Protein AF-A0A954R2Y6-F1 (afdb_monomer_lite)

Foldseek 3Di:
DDPDPPDPPPDPPPDDPPDPPPPPPPPDDPPDPVLVVLQVLLVVLQCLLVVLLVVCVPPVVVSVVSLVVSLVSLVVSLVVLVVQLVCVVVVNDDCVSNVSSVNSNVSSVVSNVSSVVSVVVSVVVVVVVCVVVVVVVPD

pLDDT: mean 75.48, std 13.85, range [44.62, 94.0]

Secondary structure (DSSP, 8-state):
-------TT----------S----S--SS----HHHHHHHHHHHHHHHHHHHHHHHHHHTTTHHHHHHHHHHHHHHHHHHHHHHHHHHHTTSS-GGGHHHHHHHHHHHHHHHHHHHHHHHHHHHHHHHHHHHHHHHTT-

Sequence (139 aa):
MSDYPENPYSTPASFGDDDGKYSPQFAGGPQHDRSSSVLVMGLISMILGILGAPFVLCCGCIGIPVHLIAAGLGIAAVVMARSDLHGIAIGIRDPRGESNTRLGFWFAVTGLVFAVLELLASVGFVAFGIAANGFEGEF

Structure (mmCIF, N/CA/C/O backbone):
data_AF-A0A954R2Y6-F1
#
_entry.id   AF-A0A954R2Y6-F1
#
loop_
_atom_site.group_PDB
_atom_site.id
_atom_site.type_symbol
_atom_site.label_atom_id
_atom_site.label_alt_id
_atom_site.label_comp_id
_atom_site.label_asym_id
_atom_site.label_entity_id
_atom_site.label_seq_id
_atom_site.pdbx_PDB_ins_code
_atom_site.Cartn_x
_atom_site.Cartn_y
_atom_site.Cartn_z
_atom_site.occupancy
_atom_site.B_iso_or_equiv
_atom_site.auth_seq_id
_atom_site.auth_comp_id
_atom_site.auth_asym_id
_atom_site.auth_atom_id
_atom_site.pdbx_PDB_model_num
ATOM 1 N N . MET A 1 1 ? -38.924 26.574 18.866 1.00 51.28 1 MET A N 1
ATOM 2 C CA . MET A 1 1 ? -39.203 25.269 18.237 1.00 51.28 1 MET A CA 1
ATOM 3 C C . MET A 1 1 ? -38.158 25.087 17.160 1.00 51.28 1 MET A C 1
ATOM 5 O O . MET A 1 1 ? -38.092 25.922 16.272 1.00 51.28 1 MET A O 1
ATOM 9 N N . SER A 1 2 ? -37.246 24.142 17.356 1.00 57.25 2 SER A N 1
ATOM 10 C CA . SER A 1 2 ? -36.036 23.986 16.551 1.00 57.25 2 SER A CA 1
ATOM 11 C C . SER A 1 2 ? -36.009 22.557 16.027 1.00 57.25 2 SER A C 1
ATOM 13 O O . SER A 1 2 ? -35.470 21.679 16.695 1.00 57.25 2 SER A O 1
ATOM 15 N N . ASP A 1 3 ? -36.628 22.340 14.869 1.00 62.53 3 ASP A N 1
ATOM 16 C CA . ASP A 1 3 ? -36.538 21.094 14.107 1.00 62.53 3 ASP A CA 1
ATOM 17 C C . ASP A 1 3 ? -35.159 21.027 13.450 1.00 62.53 3 ASP A C 1
ATOM 19 O O . ASP A 1 3 ? -34.960 21.468 12.317 1.00 62.53 3 ASP A O 1
ATOM 23 N N . TYR A 1 4 ? -34.173 20.527 14.192 1.00 67.12 4 TYR A N 1
ATOM 24 C CA . TYR A 1 4 ? -32.957 20.044 13.553 1.00 67.12 4 TYR A CA 1
ATOM 25 C C . TYR A 1 4 ? -33.225 18.629 13.031 1.00 67.12 4 TYR A C 1
ATOM 27 O O . TYR A 1 4 ? -33.752 17.810 13.785 1.00 67.12 4 TYR A O 1
ATOM 35 N N . PRO A 1 5 ? -32.875 18.328 11.767 1.00 60.97 5 PRO A N 1
ATOM 36 C CA . PRO A 1 5 ? -32.989 16.980 11.233 1.00 60.97 5 PRO A CA 1
ATOM 37 C C . PRO A 1 5 ? -32.172 16.024 12.105 1.00 60.97 5 PRO A C 1
ATOM 39 O O . PRO A 1 5 ? -31.012 16.307 12.418 1.00 60.97 5 PRO A O 1
ATOM 42 N N . GLU A 1 6 ? -32.798 14.921 12.521 1.00 60.47 6 GLU A N 1
ATOM 43 C CA . GLU A 1 6 ? -32.154 13.854 13.282 1.00 60.47 6 GLU A CA 1
ATOM 44 C C . GLU A 1 6 ? -30.857 13.452 12.582 1.00 60.47 6 GLU A C 1
ATOM 46 O O . GLU A 1 6 ? -30.848 12.985 11.443 1.00 60.47 6 GLU A O 1
ATOM 51 N N . ASN A 1 7 ? -29.737 13.688 13.261 1.00 61.88 7 ASN A N 1
ATOM 52 C CA . ASN A 1 7 ? -28.444 13.223 12.805 1.00 61.88 7 ASN A CA 1
ATOM 53 C C . ASN A 1 7 ? -28.480 11.683 12.789 1.00 61.88 7 ASN A C 1
ATOM 55 O O . ASN A 1 7 ? -28.603 11.104 13.864 1.00 61.88 7 ASN A O 1
ATOM 59 N N . PRO A 1 8 ? -28.314 11.001 11.641 1.00 59.22 8 PRO A N 1
ATOM 60 C CA . PRO A 1 8 ? -28.281 9.535 11.589 1.00 59.22 8 PRO A CA 1
ATOM 61 C C . PRO A 1 8 ? -27.054 8.930 12.298 1.00 59.22 8 PRO A C 1
ATOM 63 O O . PRO A 1 8 ? -26.941 7.712 12.406 1.00 59.22 8 PRO A O 1
ATOM 66 N N . TYR A 1 9 ? -26.137 9.773 12.784 1.00 55.41 9 TYR A N 1
ATOM 67 C CA . TYR A 1 9 ? -25.001 9.416 13.631 1.00 55.41 9 TYR A CA 1
ATOM 68 C C . TYR A 1 9 ? -25.186 9.817 15.098 1.00 55.41 9 TYR A C 1
ATOM 70 O O . TYR A 1 9 ? -24.205 9.830 15.847 1.00 55.41 9 TYR A O 1
ATOM 78 N N . SER A 1 10 ? -26.400 10.155 15.546 1.00 53.84 10 SER A N 1
ATOM 79 C CA . SER A 1 10 ? -26.677 10.134 16.978 1.00 53.84 10 SER A CA 1
ATOM 80 C C . SER A 1 10 ? -26.517 8.686 17.442 1.00 53.84 10 SER A C 1
ATOM 82 O O . SER A 1 10 ? -27.355 7.821 17.203 1.00 53.84 10 SER A O 1
ATOM 84 N N . THR A 1 11 ? -25.370 8.401 18.064 1.00 59.16 11 THR A N 1
ATOM 85 C CA . THR A 1 11 ? -25.169 7.193 18.866 1.00 59.16 11 THR A CA 1
ATOM 86 C C . THR A 1 11 ? -26.434 6.969 19.681 1.00 59.16 11 THR A C 1
ATOM 88 O O . THR A 1 11 ? -26.874 7.940 20.311 1.00 59.16 11 THR A O 1
ATOM 91 N N . PRO A 1 12 ? -27.026 5.758 19.658 1.00 50.19 12 PRO A N 1
ATOM 92 C CA . PRO A 1 12 ? -28.237 5.496 20.411 1.00 50.19 12 PRO A CA 1
ATOM 93 C C . PRO A 1 12 ? -27.986 5.980 21.828 1.00 50.19 12 PRO A C 1
ATOM 95 O O . PRO A 1 12 ? -26.978 5.625 22.449 1.00 50.19 12 PRO A O 1
ATOM 98 N N . ALA A 1 13 ? -28.850 6.892 22.275 1.00 51.28 13 ALA A N 1
ATOM 99 C CA . ALA A 1 13 ? -28.857 7.325 23.650 1.00 51.28 13 ALA A CA 1
ATOM 100 C C . ALA A 1 13 ? -28.819 6.050 24.489 1.00 51.28 13 ALA A C 1
ATOM 102 O O . ALA A 1 13 ? -29.671 5.180 24.334 1.00 51.28 13 ALA A O 1
ATOM 103 N N . SER A 1 14 ? -27.757 5.930 25.281 1.00 53.84 14 SER A N 1
ATOM 104 C CA . SER A 1 14 ? -27.567 4.914 26.302 1.00 53.84 14 SER A CA 1
ATOM 105 C C . SER A 1 14 ? -28.811 4.897 27.184 1.00 53.84 14 SER A C 1
ATOM 107 O O . SER A 1 14 ? -28.912 5.670 28.134 1.00 53.84 14 SER A O 1
ATOM 109 N N . PHE A 1 15 ? -29.778 4.065 26.822 1.00 53.19 15 PHE A N 1
ATOM 110 C CA . PHE A 1 15 ? -31.034 3.897 27.524 1.00 53.19 15 PHE A CA 1
ATOM 111 C C . PHE A 1 15 ? -31.359 2.414 27.513 1.00 53.19 15 PHE A C 1
ATOM 113 O O . PHE A 1 15 ? -31.728 1.848 26.487 1.00 53.19 15 PHE A O 1
ATOM 120 N N . GLY A 1 16 ? -31.181 1.800 28.672 1.00 44.62 16 GLY A N 1
ATOM 121 C CA . GLY A 1 16 ? -31.541 0.416 28.898 1.00 44.62 16 GLY A CA 1
ATOM 122 C C . GLY A 1 16 ? -30.739 -0.159 30.043 1.00 44.62 16 GLY A C 1
ATOM 123 O O . GLY A 1 16 ? -29.615 -0.601 29.839 1.00 44.62 16 GLY A O 1
ATOM 124 N N . ASP A 1 17 ? -31.329 -0.121 31.235 1.00 52.81 17 ASP A N 1
ATOM 125 C CA . ASP A 1 17 ? -31.006 -0.975 32.376 1.00 52.81 17 ASP A CA 1
ATOM 126 C C . ASP A 1 17 ? -31.092 -2.465 31.974 1.00 52.81 17 ASP A C 1
ATOM 128 O O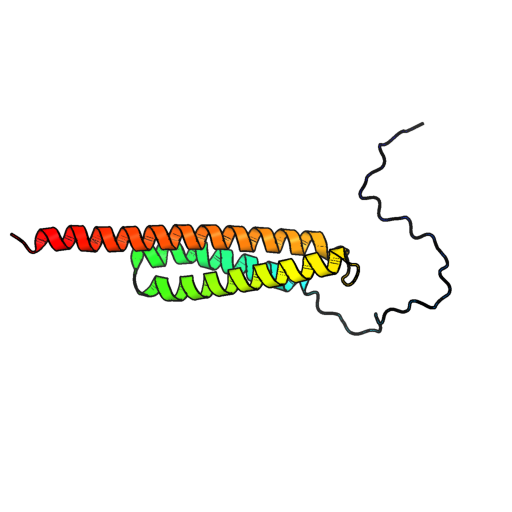 . ASP A 1 17 ? -32.042 -3.163 32.326 1.00 52.81 17 ASP A O 1
ATOM 132 N N . ASP A 1 18 ? -30.119 -2.967 31.218 1.00 50.66 18 ASP A N 1
ATOM 133 C CA . ASP A 1 18 ? -29.951 -4.400 30.961 1.00 50.66 18 ASP A CA 1
ATOM 134 C C . ASP A 1 18 ? -29.158 -5.003 32.128 1.00 50.66 18 ASP A C 1
ATOM 136 O O . ASP A 1 18 ? -27.927 -4.953 32.174 1.00 50.66 18 ASP A O 1
ATOM 140 N N . ASP A 1 19 ? -29.907 -5.417 33.158 1.00 54.69 19 ASP A N 1
ATOM 141 C CA . ASP A 1 19 ? -29.854 -6.701 33.891 1.00 54.69 19 ASP A CA 1
ATOM 142 C C . ASP A 1 19 ? -28.511 -7.430 34.172 1.00 54.69 19 ASP A C 1
ATOM 144 O O . ASP A 1 19 ? -28.501 -8.581 34.623 1.00 54.69 19 ASP A O 1
ATOM 148 N N . GLY A 1 20 ? -27.362 -6.770 34.037 1.00 51.34 20 GLY A N 1
ATOM 149 C CA . GLY A 1 20 ? -26.066 -7.219 34.550 1.00 51.34 20 GLY A CA 1
ATOM 150 C C . GLY A 1 20 ? -25.540 -8.532 33.960 1.00 51.34 20 GLY A C 1
ATOM 151 O O . GLY A 1 20 ? -24.607 -9.108 34.524 1.00 51.34 20 GLY A O 1
ATOM 152 N N . LYS A 1 21 ? -26.104 -9.025 32.847 1.00 51.56 21 LYS A N 1
ATOM 153 C CA . LYS A 1 21 ? -25.751 -10.337 32.263 1.00 51.56 21 LYS A CA 1
ATOM 154 C C . LYS A 1 21 ? -25.094 -10.302 30.888 1.00 51.56 21 LYS A C 1
ATOM 156 O O . LYS A 1 21 ? -24.755 -11.358 30.360 1.00 51.56 21 LYS A O 1
ATOM 161 N N . TYR A 1 22 ? -24.767 -9.120 30.383 1.00 49.75 22 TYR A N 1
ATOM 162 C CA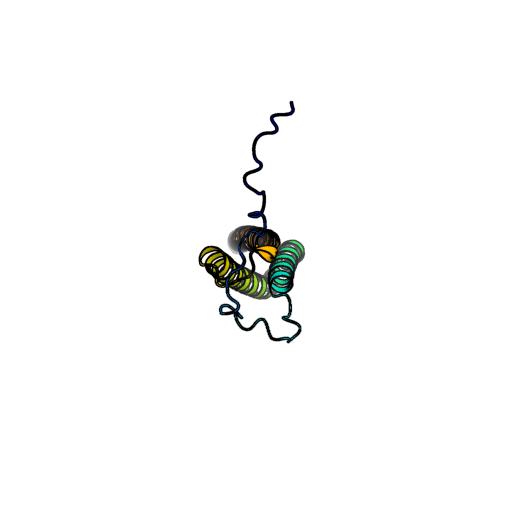 . TYR A 1 22 ? -23.717 -8.956 29.384 1.00 49.75 22 TYR A CA 1
ATOM 163 C C . TYR A 1 22 ? -22.561 -8.184 30.010 1.00 49.75 22 TYR A C 1
ATOM 165 O O . TYR A 1 22 ? -22.414 -6.980 29.845 1.00 49.75 22 TYR A O 1
ATOM 173 N N . SER A 1 23 ? -21.694 -8.901 30.721 1.00 49.62 23 SER A N 1
ATOM 174 C CA . SER A 1 23 ? -20.293 -8.496 30.849 1.00 49.62 23 SER A CA 1
ATOM 175 C C . SER A 1 23 ? -19.509 -9.224 29.752 1.00 49.62 23 SER A C 1
ATOM 177 O O . SER A 1 23 ? -18.932 -10.283 30.016 1.00 49.62 23 SER A O 1
ATOM 179 N N . PRO A 1 24 ? -19.490 -8.732 28.493 1.00 51.88 24 PRO A N 1
ATOM 180 C CA . PRO A 1 24 ? -18.631 -9.310 27.478 1.00 51.88 24 PRO A CA 1
ATOM 181 C C . PRO A 1 24 ? -17.208 -8.905 27.823 1.00 51.88 24 PRO A C 1
ATOM 183 O O . PRO A 1 24 ? -16.767 -7.876 27.354 1.00 51.88 24 PRO A O 1
ATOM 186 N N . GLN A 1 25 ? -16.532 -9.645 28.703 1.00 51.47 25 GLN A N 1
ATOM 187 C CA . GLN A 1 25 ? -15.072 -9.827 28.741 1.00 51.47 25 GLN A CA 1
ATOM 188 C C . GLN A 1 25 ? -14.178 -8.607 28.391 1.00 51.47 25 GLN A C 1
ATOM 190 O O . GLN A 1 25 ? -13.037 -8.776 27.978 1.00 51.47 25 GLN A O 1
ATOM 195 N N . PHE A 1 26 ? -14.614 -7.377 28.674 1.00 52.47 26 PHE A N 1
ATOM 196 C CA . PHE A 1 26 ? -13.808 -6.157 28.732 1.00 52.47 26 PHE A CA 1
ATOM 197 C C . PHE A 1 26 ? -13.094 -6.087 30.089 1.00 52.47 26 PHE A C 1
ATOM 199 O O . PHE A 1 26 ? -12.833 -5.022 30.642 1.00 52.47 26 PHE A O 1
ATOM 206 N N . ALA A 1 27 ? -12.775 -7.253 30.653 1.00 48.03 27 ALA A N 1
ATOM 207 C CA . ALA A 1 27 ? -11.971 -7.396 31.847 1.00 48.03 27 ALA A CA 1
ATOM 208 C C . ALA A 1 27 ? -10.491 -7.205 31.476 1.00 48.03 27 ALA A C 1
ATOM 210 O O . ALA A 1 27 ? -9.709 -8.147 31.407 1.00 48.03 27 ALA A O 1
ATOM 211 N N . GLY A 1 28 ? -10.131 -5.945 31.227 1.00 45.88 28 GLY A N 1
ATOM 212 C CA . GLY A 1 28 ? -9.042 -5.327 31.981 1.00 45.88 28 GLY A CA 1
ATOM 213 C C . GLY A 1 28 ? -7.604 -5.657 31.588 1.00 45.88 28 GLY A C 1
ATOM 214 O O . GLY A 1 28 ? -6.738 -5.639 32.455 1.00 45.88 28 GLY A O 1
ATOM 215 N N . GLY A 1 29 ? -7.315 -5.903 30.314 1.00 52.16 29 GLY A N 1
ATOM 216 C CA . GLY A 1 29 ? -5.978 -5.626 29.778 1.00 52.16 29 GLY A CA 1
ATOM 217 C C . GLY A 1 29 ? -6.016 -4.322 28.976 1.00 52.16 29 GLY A C 1
ATOM 218 O O . GLY A 1 29 ? -7.048 -4.070 28.353 1.00 52.16 29 GLY A O 1
ATOM 219 N N . PRO A 1 30 ? -4.952 -3.496 28.937 1.00 51.50 30 PRO A N 1
ATOM 220 C CA . PRO A 1 30 ? -4.828 -2.453 27.922 1.00 51.50 30 PRO A CA 1
ATOM 221 C C . PRO A 1 30 ? -4.904 -3.122 26.544 1.00 51.50 30 PRO A C 1
ATOM 223 O O . PRO A 1 30 ? -3.926 -3.686 26.052 1.00 51.50 30 PRO A O 1
ATOM 226 N N . GLN A 1 31 ? -6.101 -3.149 25.954 1.00 56.28 31 GLN A N 1
ATOM 227 C CA . GLN A 1 31 ? -6.310 -3.657 24.610 1.00 56.28 31 GLN A CA 1
ATOM 228 C C . GLN A 1 31 ? -5.568 -2.705 23.683 1.00 56.28 31 GLN A C 1
ATOM 230 O O . GLN A 1 31 ? -5.929 -1.546 23.530 1.00 56.28 31 GLN A O 1
ATOM 235 N N . HIS A 1 32 ? -4.456 -3.190 23.144 1.00 56.22 32 HIS A N 1
ATOM 236 C CA . HIS A 1 32 ? -3.641 -2.455 22.195 1.00 56.22 32 HIS A CA 1
ATOM 237 C C . HIS A 1 32 ? -4.522 -2.095 20.991 1.00 56.22 32 HIS A C 1
ATOM 239 O O . HIS A 1 32 ? -5.003 -2.999 20.302 1.00 56.22 32 HIS A O 1
ATOM 245 N N . ASP A 1 33 ? -4.765 -0.800 20.772 1.00 64.00 33 ASP A N 1
ATOM 246 C CA . ASP A 1 33 ? -5.602 -0.277 19.690 1.00 64.00 33 ASP A CA 1
ATOM 247 C C . ASP A 1 33 ? -5.059 -0.723 18.326 1.00 64.00 33 ASP A C 1
ATOM 249 O O . ASP A 1 33 ? -4.181 -0.092 17.731 1.00 64.00 33 ASP A O 1
ATOM 253 N N . ARG A 1 34 ? -5.596 -1.833 17.807 1.00 67.81 34 ARG A N 1
ATOM 254 C CA . ARG A 1 34 ? -5.202 -2.420 16.513 1.00 67.81 34 ARG A CA 1
ATOM 255 C C . ARG A 1 34 ? -5.538 -1.517 15.323 1.00 67.81 34 ARG A C 1
ATOM 257 O O . ARG A 1 34 ? -4.971 -1.681 14.252 1.00 67.81 34 ARG A O 1
ATOM 264 N N . SER A 1 35 ? -6.419 -0.536 15.508 1.00 66.94 35 SER A N 1
ATOM 265 C CA . SER A 1 35 ? -6.765 0.454 14.482 1.00 66.94 35 SER A CA 1
ATOM 266 C C . SER A 1 35 ? -5.568 1.331 14.093 1.00 66.94 35 SER A C 1
ATOM 268 O O . SER A 1 35 ? -5.416 1.701 12.928 1.00 66.94 35 SER A O 1
ATOM 270 N N . SER A 1 36 ? -4.674 1.611 15.046 1.00 78.00 36 SER A N 1
ATOM 271 C CA . SER A 1 36 ? -3.465 2.403 14.806 1.00 78.00 36 SER A CA 1
ATOM 272 C C . SER A 1 36 ? -2.445 1.662 13.938 1.00 78.00 36 SER A C 1
ATOM 274 O O . SER A 1 36 ? -1.838 2.265 13.053 1.00 78.00 36 SER A O 1
ATOM 276 N N . SER A 1 37 ? -2.293 0.345 14.116 1.00 77.56 37 SER A N 1
ATOM 277 C CA . SER A 1 37 ? -1.318 -0.441 13.356 1.00 77.56 37 SER A CA 1
ATOM 278 C C . SER A 1 37 ? -1.717 -0.613 11.891 1.00 77.56 37 SER A C 1
ATOM 280 O O . SER A 1 37 ? -0.846 -0.562 11.023 1.00 77.56 37 SER A O 1
ATOM 282 N N . VAL A 1 38 ? -3.016 -0.732 11.594 1.00 75.06 38 VAL A N 1
ATOM 283 C CA . VAL A 1 38 ? -3.527 -0.764 10.211 1.00 75.06 38 VAL A CA 1
ATOM 284 C C . VAL A 1 38 ? -3.222 0.552 9.492 1.00 75.06 38 VAL A C 1
ATOM 286 O O . VAL A 1 38 ? -2.749 0.541 8.355 1.00 75.06 38 VAL A O 1
ATOM 289 N N . LEU A 1 39 ? -3.438 1.686 10.165 1.00 77.44 39 LEU A N 1
ATOM 290 C CA . LEU A 1 39 ? -3.153 3.009 9.610 1.00 77.44 39 LEU A CA 1
ATOM 291 C C . LEU A 1 39 ? -1.653 3.193 9.359 1.00 77.44 39 LEU A C 1
ATOM 293 O O . LEU A 1 39 ? -1.264 3.620 8.273 1.00 77.44 39 LEU A O 1
ATOM 297 N N . VAL A 1 40 ? -0.812 2.816 10.325 1.00 84.19 40 VAL A N 1
ATOM 298 C CA . VAL A 1 40 ? 0.649 2.899 10.193 1.00 84.19 40 VAL A CA 1
ATOM 299 C C . VAL A 1 40 ? 1.153 1.998 9.063 1.00 84.19 40 VAL A C 1
ATOM 301 O O . VAL A 1 40 ? 1.963 2.450 8.258 1.00 84.19 40 VAL A O 1
ATOM 304 N N . MET A 1 41 ? 0.653 0.765 8.935 1.00 78.25 41 MET A N 1
ATOM 305 C CA . MET A 1 41 ? 1.034 -0.120 7.827 1.00 78.25 41 MET A CA 1
ATOM 306 C C . MET A 1 41 ? 0.618 0.437 6.461 1.00 78.25 41 MET A C 1
ATOM 308 O O . MET A 1 41 ? 1.424 0.416 5.529 1.00 78.25 41 MET A O 1
ATOM 312 N N . GLY A 1 42 ? -0.600 0.977 6.343 1.00 76.69 42 GLY A N 1
ATOM 313 C CA . GLY A 1 42 ? -1.067 1.617 5.109 1.00 76.69 42 GLY A CA 1
ATOM 314 C C . GLY A 1 42 ? -0.225 2.840 4.734 1.00 76.69 42 GLY A C 1
ATOM 315 O O . GLY A 1 42 ? 0.189 2.982 3.584 1.00 76.69 42 GLY A O 1
ATOM 316 N N . LEU A 1 43 ? 0.098 3.684 5.717 1.00 81.94 43 LEU A N 1
ATOM 317 C CA . LEU A 1 43 ? 0.932 4.870 5.524 1.00 81.94 43 LEU A CA 1
ATOM 318 C C . LEU A 1 43 ? 2.368 4.502 5.124 1.00 81.94 43 LEU A C 1
ATOM 320 O O . LEU A 1 43 ? 2.902 5.073 4.177 1.00 81.94 43 LEU A O 1
ATOM 324 N N . ILE A 1 44 ? 2.980 3.525 5.801 1.00 84.06 44 ILE A N 1
ATOM 325 C CA . ILE A 1 44 ? 4.328 3.039 5.475 1.00 84.06 44 ILE A CA 1
ATOM 326 C C . ILE A 1 44 ? 4.365 2.476 4.051 1.00 84.06 44 ILE A C 1
ATOM 328 O O . ILE A 1 44 ? 5.276 2.811 3.298 1.00 84.06 44 ILE A O 1
ATOM 332 N N . SER A 1 45 ? 3.369 1.674 3.658 1.00 78.50 45 SER A N 1
ATOM 333 C CA . SER A 1 45 ? 3.260 1.140 2.293 1.00 78.50 45 SER A CA 1
ATOM 334 C C . SER A 1 45 ? 3.163 2.263 1.252 1.00 78.50 45 SER A C 1
ATOM 336 O O . SER A 1 45 ? 3.896 2.244 0.264 1.00 78.50 45 SER A O 1
ATOM 338 N N . MET A 1 46 ? 2.341 3.286 1.508 1.00 81.06 46 MET A N 1
ATOM 339 C CA . MET A 1 46 ? 2.198 4.441 0.616 1.00 81.06 46 MET A CA 1
ATOM 340 C C . MET A 1 46 ? 3.505 5.235 0.484 1.00 81.06 46 MET A C 1
ATOM 342 O O . MET A 1 46 ? 3.921 5.563 -0.626 1.00 81.06 46 MET A O 1
ATOM 346 N N . ILE A 1 47 ? 4.168 5.524 1.606 1.00 84.94 47 ILE A N 1
ATOM 347 C CA . ILE A 1 47 ? 5.438 6.259 1.622 1.00 84.94 47 ILE A CA 1
ATOM 348 C C . ILE A 1 47 ? 6.523 5.465 0.889 1.00 84.94 47 ILE A C 1
ATOM 350 O O . ILE A 1 47 ? 7.258 6.043 0.093 1.00 84.94 47 ILE A O 1
ATOM 354 N N . LEU A 1 48 ? 6.607 4.151 1.113 1.00 79.62 48 LEU A N 1
ATOM 355 C CA . LEU A 1 48 ? 7.556 3.277 0.418 1.00 79.62 48 LEU A CA 1
ATOM 356 C C . LEU A 1 48 ? 7.301 3.213 -1.092 1.00 79.62 48 LEU A C 1
ATOM 358 O O . LEU A 1 48 ? 8.269 3.157 -1.843 1.00 79.62 48 LEU A O 1
ATOM 362 N N . GLY A 1 49 ? 6.041 3.241 -1.537 1.00 74.38 49 GLY A N 1
ATOM 363 C CA . GLY A 1 49 ? 5.706 3.344 -2.962 1.00 74.38 49 GLY A CA 1
ATOM 364 C C . GLY A 1 49 ? 6.225 4.653 -3.557 1.00 74.38 49 GLY A C 1
ATOM 365 O O . GLY A 1 49 ? 7.104 4.648 -4.415 1.00 74.38 49 GLY A O 1
ATOM 366 N N . ILE A 1 50 ? 5.793 5.782 -2.985 1.00 81.88 50 ILE A N 1
ATOM 367 C CA . ILE A 1 50 ? 6.134 7.126 -3.482 1.00 81.88 50 ILE A CA 1
ATOM 368 C C . ILE A 1 50 ? 7.649 7.381 -3.465 1.00 81.88 50 ILE A C 1
ATOM 370 O O . ILE A 1 50 ? 8.204 7.912 -4.425 1.00 81.88 50 ILE A O 1
ATOM 374 N N . LEU A 1 51 ? 8.333 7.016 -2.377 1.00 83.12 51 LEU A N 1
ATOM 375 C CA . LEU A 1 51 ? 9.785 7.189 -2.261 1.00 83.12 51 LEU A CA 1
ATOM 376 C C . LEU A 1 51 ? 10.570 6.128 -3.045 1.00 83.12 51 LEU A C 1
ATOM 378 O O . LEU A 1 51 ? 11.723 6.368 -3.404 1.00 83.12 51 LEU A O 1
ATOM 382 N N . GLY A 1 52 ? 9.966 4.971 -3.317 1.00 74.75 52 GLY A N 1
ATOM 383 C CA . GLY A 1 52 ? 10.550 3.900 -4.121 1.00 74.75 52 GLY A CA 1
ATOM 384 C C . GLY A 1 52 ? 10.556 4.212 -5.618 1.00 74.75 52 GLY A C 1
ATOM 385 O O . GLY A 1 52 ? 11.505 3.838 -6.307 1.00 74.75 52 GLY A O 1
ATOM 386 N N . ALA A 1 53 ? 9.567 4.961 -6.110 1.00 74.19 53 ALA A N 1
ATOM 387 C CA . ALA A 1 53 ? 9.438 5.350 -7.515 1.00 74.19 53 ALA A CA 1
ATOM 388 C C . ALA A 1 53 ? 10.724 5.928 -8.154 1.00 74.19 53 ALA A C 1
ATOM 390 O O . ALA A 1 53 ? 11.164 5.407 -9.185 1.00 74.19 53 ALA A O 1
ATOM 391 N N . PRO A 1 54 ? 11.401 6.947 -7.576 1.00 78.38 54 PRO A N 1
ATOM 392 C CA . PRO A 1 54 ? 12.645 7.469 -8.148 1.00 78.38 54 PRO A CA 1
ATOM 393 C C . PRO A 1 54 ? 13.783 6.440 -8.129 1.00 78.38 54 PRO A C 1
ATOM 395 O O . PRO A 1 54 ? 14.625 6.439 -9.026 1.00 78.38 54 PRO A O 1
ATOM 398 N N . PHE A 1 55 ? 13.801 5.536 -7.146 1.00 75.81 55 PHE A N 1
ATOM 399 C CA . PHE A 1 55 ? 14.789 4.458 -7.064 1.00 75.81 55 PHE A CA 1
ATOM 400 C C . PHE A 1 55 ? 14.600 3.416 -8.168 1.00 75.81 55 PHE A C 1
ATOM 402 O O . PHE A 1 55 ? 15.581 2.902 -8.704 1.00 75.81 55 PHE A O 1
ATOM 409 N N . VAL A 1 56 ? 13.354 3.124 -8.539 1.00 70.56 56 VAL A N 1
ATOM 410 C CA . VAL A 1 56 ? 13.028 2.188 -9.624 1.00 70.56 56 VAL A CA 1
ATOM 411 C C . VAL A 1 56 ? 13.389 2.786 -10.976 1.00 70.56 56 VAL A C 1
ATOM 413 O O . VAL A 1 56 ? 14.011 2.113 -11.795 1.00 70.56 56 VAL A O 1
ATOM 416 N N . LEU A 1 57 ? 13.082 4.068 -11.183 1.00 71.19 57 LEU A N 1
ATOM 417 C CA . LEU A 1 57 ? 13.439 4.781 -12.409 1.00 71.19 57 LEU A CA 1
ATOM 418 C C . LEU A 1 57 ? 14.957 4.955 -12.576 1.00 71.19 57 LEU A C 1
ATOM 420 O O . LEU A 1 57 ? 15.459 4.866 -13.691 1.00 71.19 57 LEU A O 1
ATOM 424 N N . CYS A 1 58 ? 15.692 5.185 -11.484 1.00 76.44 58 CYS A N 1
ATOM 425 C CA . CYS A 1 58 ? 17.137 5.423 -11.532 1.00 76.44 58 CYS A CA 1
ATOM 426 C C . CYS A 1 58 ? 17.966 4.126 -11.545 1.00 76.44 58 CYS A C 1
ATOM 428 O O . CYS A 1 58 ? 18.973 4.035 -12.244 1.00 76.44 58 CYS A O 1
ATOM 430 N N . CYS A 1 59 ? 17.569 3.117 -10.763 1.00 73.19 59 CYS A N 1
ATOM 431 C CA . CYS A 1 59 ? 18.401 1.943 -10.480 1.00 73.19 59 CYS A CA 1
ATOM 432 C C . CYS A 1 59 ? 17.731 0.601 -10.810 1.00 73.19 59 CYS A C 1
ATOM 434 O O . CYS A 1 59 ? 18.274 -0.432 -10.412 1.00 73.19 59 CYS A O 1
ATOM 436 N N . GLY A 1 60 ? 16.587 0.608 -11.513 1.00 68.25 60 GLY A N 1
ATOM 437 C CA . GLY A 1 60 ? 15.923 -0.523 -12.183 1.00 68.25 60 GLY A CA 1
ATOM 438 C C . GLY A 1 60 ? 15.839 -1.820 -11.375 1.00 68.25 60 GLY A C 1
ATOM 439 O O . GLY A 1 60 ? 14.820 -2.141 -10.772 1.00 68.25 60 GLY A O 1
ATOM 440 N N . CYS A 1 61 ? 16.936 -2.569 -11.343 1.00 70.06 61 CYS A N 1
ATOM 441 C CA . CYS A 1 61 ? 17.081 -3.853 -10.668 1.00 70.06 61 CYS A CA 1
ATOM 442 C C . CYS A 1 61 ? 16.951 -3.779 -9.134 1.00 70.06 61 CYS A C 1
ATOM 444 O O . CYS A 1 61 ? 16.417 -4.706 -8.528 1.00 70.06 61 CYS A O 1
ATOM 446 N N . ILE A 1 62 ? 17.415 -2.698 -8.491 1.00 73.44 62 ILE A N 1
ATOM 447 C CA . ILE A 1 62 ? 17.368 -2.563 -7.016 1.00 73.44 62 ILE A CA 1
ATOM 448 C C . ILE A 1 62 ? 15.961 -2.170 -6.533 1.00 73.44 62 ILE A C 1
ATOM 450 O O . ILE A 1 62 ? 15.583 -2.465 -5.400 1.00 73.44 62 ILE A O 1
ATOM 454 N N . GLY A 1 63 ? 15.161 -1.544 -7.398 1.00 73.31 63 GLY A N 1
ATOM 455 C CA . GLY A 1 63 ? 13.806 -1.102 -7.072 1.00 73.31 63 GLY A CA 1
ATOM 456 C C . GLY A 1 63 ? 12.784 -2.239 -6.968 1.00 73.31 63 GLY A C 1
ATOM 457 O O . GLY A 1 63 ? 11.872 -2.180 -6.144 1.00 73.31 63 GLY A O 1
ATOM 458 N N . ILE A 1 64 ? 12.961 -3.305 -7.757 1.00 76.50 64 ILE A N 1
ATOM 459 C CA . ILE A 1 64 ? 11.987 -4.406 -7.871 1.00 76.50 64 ILE A CA 1
ATOM 460 C C . ILE A 1 64 ? 11.722 -5.106 -6.521 1.00 76.50 64 ILE A C 1
ATOM 462 O O . ILE A 1 64 ? 10.552 -5.235 -6.151 1.00 76.50 64 ILE A O 1
ATOM 466 N N . PRO A 1 65 ? 12.737 -5.527 -5.735 1.00 81.00 65 PRO A N 1
ATOM 467 C CA . PRO A 1 65 ? 12.498 -6.182 -4.447 1.00 81.00 65 PRO A CA 1
ATOM 468 C C . PRO A 1 65 ? 11.763 -5.280 -3.451 1.00 81.00 65 PRO A C 1
ATOM 470 O O . PRO A 1 65 ? 10.891 -5.747 -2.720 1.00 81.00 65 PRO A O 1
ATOM 473 N N . VAL A 1 66 ? 12.085 -3.982 -3.441 1.00 79.69 66 VAL A N 1
ATOM 474 C CA . VAL A 1 66 ? 11.457 -2.997 -2.548 1.00 79.69 66 VAL A CA 1
ATOM 475 C C . VAL A 1 66 ? 9.970 -2.855 -2.871 1.00 79.69 66 VAL A C 1
ATOM 477 O O . VAL A 1 66 ? 9.140 -2.874 -1.961 1.00 79.69 66 VAL A O 1
ATOM 480 N N . HIS A 1 67 ? 9.614 -2.803 -4.156 1.00 76.62 67 HIS A N 1
ATOM 481 C CA . HIS A 1 67 ? 8.217 -2.771 -4.587 1.00 76.62 67 HIS A CA 1
ATOM 482 C C . HIS A 1 67 ? 7.448 -4.044 -4.236 1.00 76.62 67 HIS A C 1
ATOM 484 O O . HIS A 1 67 ? 6.303 -3.952 -3.796 1.00 76.62 67 HIS A O 1
ATOM 490 N N . LEU A 1 68 ? 8.062 -5.225 -4.359 1.00 81.62 68 LEU A N 1
ATOM 491 C CA . LEU A 1 68 ? 7.412 -6.479 -3.963 1.00 81.62 68 LEU A CA 1
ATOM 492 C C . LEU A 1 68 ? 7.104 -6.514 -2.460 1.00 81.62 68 LEU A C 1
ATOM 494 O O . LEU A 1 68 ? 6.015 -6.934 -2.064 1.00 81.62 68 LEU A O 1
ATOM 498 N N . ILE A 1 69 ? 8.024 -6.022 -1.624 1.00 84.44 69 ILE A N 1
ATOM 499 C CA . ILE A 1 69 ? 7.807 -5.914 -0.175 1.00 84.44 69 ILE A CA 1
ATOM 500 C C . ILE A 1 69 ? 6.688 -4.908 0.127 1.00 84.44 69 ILE A C 1
ATOM 502 O O . ILE A 1 69 ? 5.778 -5.214 0.901 1.00 84.44 69 ILE A O 1
ATOM 506 N N . ALA A 1 70 ? 6.713 -3.733 -0.508 1.00 81.44 70 ALA A N 1
ATOM 507 C CA . ALA A 1 70 ? 5.689 -2.705 -0.321 1.00 81.44 70 ALA A CA 1
ATOM 508 C C . ALA A 1 70 ? 4.290 -3.190 -0.743 1.00 81.44 70 ALA A C 1
ATOM 510 O O . ALA A 1 70 ? 3.317 -2.951 -0.019 1.00 81.44 70 ALA A O 1
ATOM 511 N N . ALA A 1 71 ? 4.193 -3.920 -1.860 1.00 82.88 71 ALA A N 1
ATOM 512 C CA . ALA A 1 71 ? 2.951 -4.522 -2.338 1.00 82.88 71 ALA A CA 1
ATOM 513 C C . ALA A 1 71 ? 2.444 -5.618 -1.387 1.00 82.88 71 ALA A C 1
ATOM 515 O O . ALA A 1 71 ? 1.257 -5.648 -1.061 1.00 82.88 71 ALA A O 1
ATOM 516 N N . GLY A 1 72 ? 3.338 -6.477 -0.882 1.00 86.56 72 GLY A N 1
ATOM 517 C CA . GLY A 1 72 ? 2.994 -7.501 0.107 1.00 86.56 72 GLY A CA 1
ATOM 518 C C . GLY A 1 72 ? 2.420 -6.904 1.395 1.00 86.56 72 GLY A C 1
ATOM 519 O O . GLY A 1 72 ? 1.379 -7.356 1.880 1.00 86.56 72 GLY A O 1
ATOM 520 N N . LEU A 1 73 ? 3.046 -5.839 1.908 1.00 83.12 73 LEU A N 1
ATOM 521 C CA . LEU A 1 73 ? 2.547 -5.098 3.071 1.00 83.12 73 LEU A CA 1
ATOM 522 C C . LEU A 1 73 ? 1.193 -4.430 2.793 1.00 83.12 73 LEU A C 1
ATOM 524 O O . LEU A 1 73 ? 0.296 -4.497 3.634 1.00 83.12 73 LEU A O 1
ATOM 528 N N . GLY A 1 74 ? 1.015 -3.845 1.605 1.00 83.50 74 GLY A N 1
ATOM 529 C CA . GLY A 1 74 ? -0.254 -3.245 1.187 1.00 83.50 74 GLY A CA 1
ATOM 530 C C . GLY A 1 74 ? -1.400 -4.261 1.163 1.00 83.50 74 GLY A C 1
ATOM 531 O O . GLY A 1 74 ? -2.464 -4.012 1.729 1.00 83.50 74 GLY A O 1
ATOM 532 N N . ILE A 1 75 ? -1.173 -5.448 0.590 1.00 89.44 75 ILE A N 1
ATOM 533 C CA . ILE A 1 75 ? -2.171 -6.531 0.553 1.00 89.44 75 ILE A CA 1
ATOM 534 C C . ILE A 1 75 ? -2.525 -6.995 1.970 1.00 89.44 75 ILE A C 1
ATOM 536 O O . ILE A 1 75 ? -3.707 -7.137 2.293 1.00 89.44 75 ILE A O 1
ATOM 540 N N . ALA A 1 76 ? -1.523 -7.199 2.830 1.00 87.88 76 ALA A N 1
ATOM 541 C CA . ALA A 1 76 ? -1.751 -7.604 4.215 1.00 87.88 76 ALA A CA 1
ATOM 542 C C . ALA A 1 76 ? -2.611 -6.574 4.971 1.00 87.88 76 ALA A C 1
ATOM 544 O O . ALA A 1 76 ? -3.576 -6.954 5.641 1.00 87.88 76 ALA A O 1
ATOM 545 N N . ALA A 1 77 ? -2.327 -5.278 4.798 1.00 84.50 77 ALA A N 1
ATOM 546 C CA . ALA A 1 77 ? -3.115 -4.196 5.384 1.00 84.50 77 ALA A CA 1
ATOM 547 C C . ALA A 1 77 ? -4.570 -4.191 4.878 1.00 84.50 77 ALA A C 1
ATOM 549 O O . ALA A 1 77 ? -5.496 -4.056 5.678 1.00 84.50 77 ALA A O 1
ATOM 550 N N . VAL A 1 78 ? -4.796 -4.410 3.577 1.00 89.25 78 VAL A N 1
ATOM 551 C CA . VAL A 1 78 ? -6.145 -4.497 2.983 1.00 89.25 78 VAL A CA 1
ATOM 552 C C . VAL A 1 78 ? -6.945 -5.668 3.563 1.00 89.25 78 VAL A C 1
ATOM 554 O O . VAL A 1 78 ? -8.120 -5.504 3.907 1.00 89.25 78 VAL A O 1
ATOM 557 N N . VAL A 1 79 ? -6.332 -6.849 3.687 1.00 91.94 79 VAL A N 1
ATOM 558 C CA . VAL A 1 79 ? -6.989 -8.042 4.252 1.00 91.94 79 VAL A CA 1
ATOM 559 C C . VAL A 1 79 ? -7.325 -7.827 5.728 1.00 91.94 79 VAL A C 1
ATOM 561 O O . VAL A 1 79 ? -8.445 -8.125 6.154 1.00 91.94 79 VAL A O 1
ATOM 564 N N . MET A 1 80 ? -6.390 -7.261 6.493 1.00 89.62 80 MET A N 1
ATOM 565 C CA . MET A 1 80 ? -6.595 -6.951 7.907 1.00 89.62 80 MET A CA 1
ATOM 566 C C . MET A 1 80 ? -7.729 -5.937 8.095 1.00 89.62 80 MET A C 1
ATOM 568 O O . MET A 1 80 ? -8.653 -6.189 8.866 1.00 89.62 80 MET A O 1
ATOM 572 N N . ALA A 1 81 ? -7.728 -4.850 7.322 1.00 88.69 81 ALA A N 1
ATOM 573 C CA . ALA A 1 81 ? -8.766 -3.829 7.385 1.00 88.69 81 ALA A CA 1
ATOM 574 C C . ALA A 1 81 ? -10.153 -4.371 6.994 1.00 88.69 81 ALA A C 1
ATOM 576 O O . ALA A 1 81 ? -11.145 -4.038 7.639 1.00 88.69 81 ALA A O 1
ATOM 577 N N . ARG A 1 82 ? -10.246 -5.259 5.991 1.00 92.56 82 ARG A N 1
ATOM 578 C CA . ARG A 1 82 ? -11.513 -5.926 5.632 1.00 92.56 82 ARG A CA 1
ATOM 579 C C . ARG A 1 82 ? -12.055 -6.799 6.757 1.00 92.56 82 ARG A C 1
ATOM 581 O O . ARG A 1 82 ? -13.251 -6.743 7.038 1.00 92.56 82 ARG A O 1
ATOM 588 N N . SER A 1 83 ? -11.191 -7.589 7.392 1.00 92.19 83 SER A N 1
ATOM 589 C CA . SER A 1 83 ? -11.580 -8.413 8.541 1.00 92.19 83 SER A CA 1
ATOM 590 C C . SER A 1 83 ? -12.059 -7.546 9.705 1.00 92.19 83 SER A C 1
ATOM 592 O O . SER A 1 83 ? -13.081 -7.854 10.320 1.00 92.19 83 SER A O 1
ATOM 594 N N . ASP A 1 84 ? -11.362 -6.441 9.982 1.00 88.94 84 ASP A N 1
ATOM 595 C CA . ASP A 1 84 ? -11.723 -5.483 11.030 1.00 88.94 84 ASP A CA 1
ATOM 596 C C . ASP A 1 84 ? -13.087 -4.834 10.769 1.00 88.94 84 ASP A C 1
ATOM 598 O O . ASP A 1 84 ? -13.953 -4.899 11.642 1.00 88.94 84 ASP A O 1
ATOM 602 N N . LEU A 1 85 ? -13.327 -4.325 9.556 1.00 90.81 85 LEU A N 1
ATOM 603 C CA . LEU A 1 85 ? -14.617 -3.743 9.163 1.00 90.81 85 LEU A CA 1
ATOM 604 C C . LEU A 1 85 ? -15.760 -4.763 9.206 1.00 90.81 85 LEU A C 1
ATOM 606 O O . LEU A 1 85 ? -16.857 -4.431 9.649 1.00 90.81 85 LEU A O 1
ATOM 610 N N . HIS A 1 86 ? -15.509 -6.011 8.799 1.00 93.88 86 HIS A N 1
ATOM 611 C CA . HIS A 1 86 ? -16.513 -7.067 8.908 1.00 93.88 86 HIS A CA 1
ATOM 612 C C . HIS A 1 86 ? -16.860 -7.364 10.372 1.00 93.88 86 HIS A C 1
ATOM 614 O O . HIS A 1 86 ? -18.035 -7.470 10.704 1.00 93.88 86 HIS A O 1
ATOM 620 N N . GLY A 1 87 ? -15.855 -7.424 11.255 1.00 89.69 87 GLY A N 1
ATOM 621 C CA . GLY A 1 87 ? -16.057 -7.619 12.694 1.00 89.69 87 GLY A CA 1
ATOM 622 C C . GLY A 1 87 ? -16.839 -6.486 13.363 1.00 89.69 87 GLY A C 1
ATOM 623 O O . GLY A 1 87 ? -17.623 -6.754 14.270 1.00 89.69 87 GLY A O 1
ATOM 624 N N . ILE A 1 88 ? -16.656 -5.244 12.904 1.00 89.00 88 ILE A N 1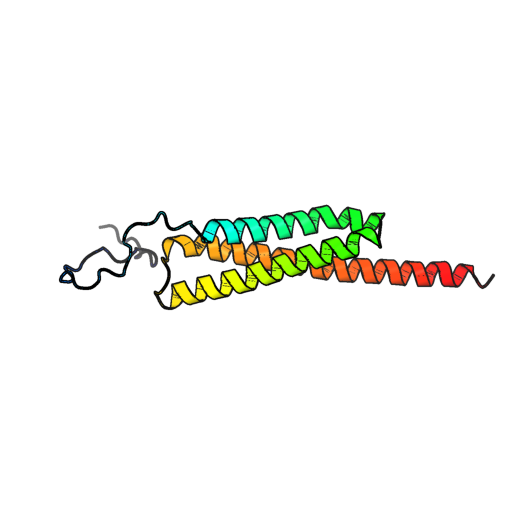
ATOM 625 C CA . ILE A 1 88 ? -17.452 -4.091 13.355 1.00 89.00 88 ILE A CA 1
ATOM 626 C C . ILE A 1 88 ? -18.905 -4.239 12.881 1.00 89.00 88 ILE A C 1
ATOM 628 O O . ILE A 1 88 ? -19.825 -4.083 13.677 1.00 89.00 88 ILE A O 1
ATOM 632 N N . ALA A 1 89 ? -19.122 -4.623 11.618 1.00 91.94 89 ALA A N 1
ATOM 633 C CA . ALA A 1 89 ? -20.463 -4.771 11.048 1.00 91.94 89 ALA A CA 1
ATOM 634 C C . ALA A 1 89 ? -21.324 -5.835 11.756 1.00 91.94 89 ALA A C 1
ATOM 636 O O . ALA A 1 89 ? -22.535 -5.670 11.859 1.00 91.94 89 ALA A O 1
ATOM 637 N N . ILE A 1 90 ? -20.708 -6.913 12.254 1.00 94.00 90 ILE A N 1
ATOM 638 C CA . ILE A 1 90 ? -21.397 -7.986 12.996 1.00 94.00 90 ILE A CA 1
ATOM 639 C C . ILE A 1 90 ? -21.416 -7.766 14.519 1.00 94.00 90 ILE A C 1
ATOM 641 O O . ILE A 1 90 ? -21.825 -8.659 15.257 1.00 94.00 90 ILE A O 1
ATOM 645 N N . GLY A 1 91 ? -20.958 -6.607 15.0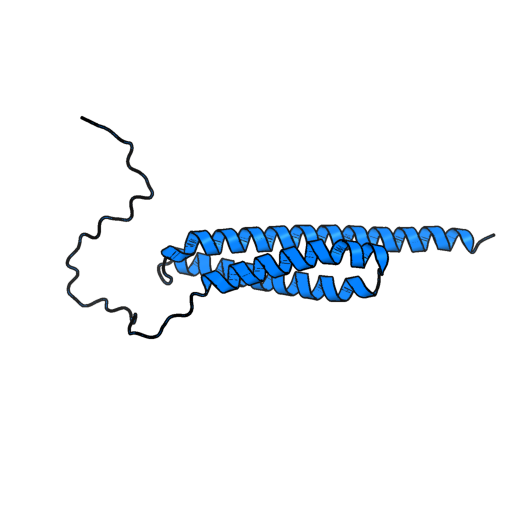04 1.00 87.56 91 GLY A N 1
ATOM 646 C CA . GLY A 1 91 ? -20.982 -6.257 16.429 1.00 87.56 91 GLY A CA 1
ATOM 647 C C . GLY A 1 91 ? -19.956 -6.991 17.302 1.00 87.56 91 GLY A C 1
ATOM 648 O O . GLY A 1 91 ? -20.094 -7.001 18.520 1.00 87.56 91 GLY A O 1
ATOM 649 N N . ILE A 1 92 ? -18.925 -7.609 16.708 1.00 88.25 92 ILE A N 1
ATOM 650 C CA . ILE A 1 92 ? -17.853 -8.311 17.445 1.00 88.25 92 ILE A CA 1
ATOM 651 C C . ILE A 1 92 ? -16.714 -7.355 17.852 1.00 88.25 92 ILE A C 1
ATOM 653 O O . ILE A 1 92 ? -15.977 -7.641 18.796 1.00 88.25 92 ILE A O 1
ATOM 657 N N . ARG A 1 93 ? -16.540 -6.221 17.158 1.00 83.44 93 ARG A N 1
ATOM 658 C CA . ARG A 1 93 ? -15.503 -5.206 17.440 1.00 83.44 93 ARG A CA 1
ATOM 659 C C . ARG A 1 93 ? -16.114 -3.844 17.783 1.00 83.44 93 ARG A C 1
ATOM 661 O O . ARG A 1 93 ? -17.194 -3.520 17.302 1.00 83.44 93 ARG A O 1
ATOM 668 N N . ASP A 1 94 ? -15.386 -3.041 18.565 1.00 83.94 94 ASP A N 1
ATOM 669 C CA . ASP A 1 94 ? -15.789 -1.678 18.945 1.00 83.94 94 ASP A CA 1
ATOM 670 C C . ASP A 1 94 ? -15.919 -0.762 17.702 1.00 83.94 94 ASP A C 1
ATOM 672 O O . ASP A 1 94 ? -14.942 -0.598 16.959 1.00 83.94 94 ASP A O 1
ATOM 676 N N . PRO A 1 95 ? -17.090 -0.136 17.465 1.00 85.31 95 PRO A N 1
ATOM 677 C CA . PRO A 1 95 ? -17.304 0.779 16.344 1.00 85.31 95 PRO A CA 1
ATOM 678 C C . PRO A 1 95 ? -16.507 2.089 16.442 1.00 85.31 95 PRO A C 1
ATOM 680 O O . PRO A 1 95 ? -16.327 2.762 15.426 1.00 85.31 95 PRO A O 1
ATOM 683 N N . ARG A 1 96 ? -15.972 2.467 17.613 1.00 84.75 96 ARG A N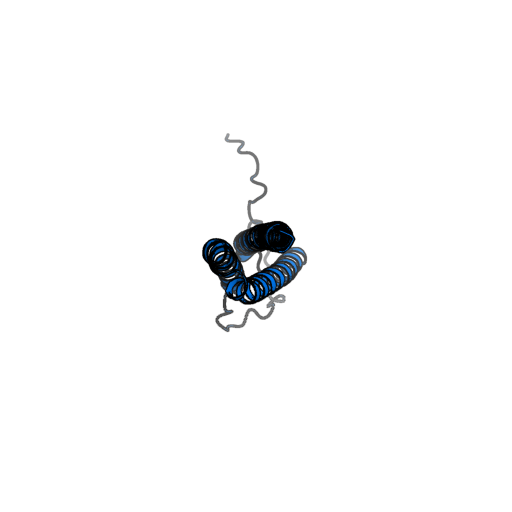 1
ATOM 684 C CA . ARG A 1 96 ? -15.184 3.708 17.772 1.00 84.75 96 ARG A CA 1
ATOM 685 C C . ARG A 1 96 ? -13.958 3.774 16.855 1.00 84.75 96 ARG A C 1
ATOM 687 O O . ARG A 1 96 ? -13.534 4.865 16.485 1.00 84.75 96 ARG A O 1
ATOM 694 N N . GLY A 1 97 ? -13.405 2.623 16.466 1.00 82.00 97 GLY A N 1
ATOM 695 C CA . GLY A 1 97 ? -12.264 2.524 15.550 1.00 82.00 97 GLY A CA 1
ATOM 696 C C . GLY A 1 97 ? -12.622 2.515 14.058 1.00 82.00 97 GLY A C 1
ATOM 697 O O . GLY A 1 97 ? -11.713 2.477 13.229 1.00 82.00 97 GLY A O 1
ATOM 698 N N . GLU A 1 98 ? -13.906 2.536 13.689 1.00 87.44 98 GLU A N 1
ATOM 699 C CA . GLU A 1 98 ? -14.344 2.311 12.306 1.00 87.44 98 GLU A CA 1
ATOM 700 C C . GLU A 1 98 ? -13.790 3.350 11.323 1.00 87.44 98 GLU A C 1
ATOM 702 O O . GLU A 1 98 ? -13.324 2.990 10.240 1.00 87.44 98 GLU A O 1
ATOM 707 N N . SER A 1 99 ? -13.798 4.633 11.697 1.00 89.25 99 SER A N 1
ATOM 708 C CA . SER A 1 99 ? -13.300 5.719 10.842 1.00 89.25 99 SER A CA 1
ATOM 709 C C . SER A 1 99 ? -11.816 5.544 10.507 1.00 89.25 99 SER A C 1
ATOM 711 O O . SER A 1 99 ? -11.431 5.637 9.340 1.00 89.25 99 SER A O 1
ATOM 713 N N . ASN A 1 100 ? -10.998 5.205 11.506 1.00 85.44 100 ASN A N 1
ATOM 714 C CA . ASN A 1 100 ? -9.568 4.956 11.339 1.00 85.44 100 ASN A CA 1
ATOM 715 C C . ASN A 1 100 ? -9.310 3.713 10.482 1.00 85.44 100 ASN A C 1
ATOM 717 O O . ASN A 1 100 ? -8.468 3.760 9.585 1.00 85.44 100 ASN A O 1
ATOM 721 N N . THR A 1 101 ? -10.059 2.626 10.693 1.00 86.69 101 THR A N 1
ATOM 722 C CA . THR A 1 101 ? -9.933 1.410 9.875 1.00 86.69 101 THR A CA 1
ATOM 723 C C . THR A 1 101 ? -10.336 1.666 8.421 1.00 86.69 101 THR A C 1
ATOM 725 O O . THR A 1 101 ? -9.647 1.208 7.507 1.00 86.69 101 THR A O 1
ATOM 728 N N . ARG A 1 102 ? -11.403 2.442 8.175 1.00 88.62 102 ARG A N 1
ATOM 729 C CA . ARG A 1 102 ? -11.808 2.850 6.817 1.00 88.62 102 ARG A CA 1
ATOM 730 C C . ARG A 1 102 ? -10.740 3.716 6.147 1.00 88.62 102 ARG A C 1
ATOM 732 O O . ARG A 1 102 ? -10.420 3.475 4.987 1.00 88.62 102 ARG A O 1
ATOM 739 N N . LEU A 1 103 ? -10.167 4.690 6.856 1.00 88.06 103 LEU A N 1
ATOM 740 C CA . LEU A 1 103 ? -9.068 5.510 6.334 1.00 88.06 103 LEU A CA 1
ATOM 741 C C . LEU A 1 103 ? -7.838 4.657 6.004 1.00 88.06 103 LEU A C 1
ATOM 743 O O . LEU A 1 103 ? -7.307 4.757 4.900 1.00 88.06 103 LEU A O 1
ATOM 747 N N . GLY A 1 104 ? -7.429 3.773 6.918 1.00 83.62 104 GLY A N 1
ATOM 748 C CA . GLY A 1 104 ? -6.324 2.839 6.694 1.00 83.62 104 GLY A CA 1
ATOM 749 C C . GLY A 1 104 ? -6.552 1.941 5.475 1.00 83.62 104 GLY A C 1
ATOM 750 O O . GLY A 1 104 ? -5.641 1.757 4.669 1.00 83.62 104 GLY A O 1
ATOM 751 N N . PHE A 1 105 ? -7.783 1.455 5.281 1.00 88.38 105 PHE A N 1
ATOM 752 C CA . PHE A 1 105 ? -8.171 0.700 4.089 1.00 88.38 105 PHE A CA 1
ATOM 753 C C . PHE A 1 105 ? -7.990 1.518 2.804 1.00 88.38 105 PHE A C 1
ATOM 755 O O . PHE A 1 105 ? -7.372 1.032 1.857 1.00 88.38 105 PHE A O 1
ATOM 762 N N . TRP A 1 106 ? -8.476 2.763 2.766 1.00 89.50 106 TRP A N 1
ATOM 763 C CA . TRP A 1 106 ? -8.325 3.629 1.591 1.00 89.50 106 TRP A CA 1
ATOM 764 C C . TRP A 1 106 ? -6.862 3.943 1.276 1.00 89.50 106 TRP A C 1
ATOM 766 O O . TRP A 1 106 ? -6.478 3.895 0.105 1.00 89.50 106 TRP A O 1
ATOM 776 N N . PHE A 1 107 ? -6.034 4.204 2.291 1.00 86.44 107 PHE A N 1
ATOM 777 C CA . PHE A 1 107 ? -4.597 4.415 2.094 1.00 86.44 107 PHE A CA 1
ATOM 778 C C . PHE A 1 107 ? -3.908 3.170 1.536 1.00 86.44 107 PHE A C 1
ATOM 780 O O . PHE A 1 107 ? -3.140 3.281 0.583 1.00 86.44 107 PHE A O 1
ATOM 787 N N . ALA A 1 108 ? -4.227 1.986 2.063 1.00 82.50 108 ALA A N 1
ATOM 788 C CA . ALA A 1 108 ? -3.653 0.736 1.577 1.00 82.50 108 ALA A CA 1
ATOM 789 C C . ALA A 1 108 ? -4.067 0.432 0.124 1.00 82.50 108 ALA A C 1
ATOM 791 O O . ALA A 1 108 ? -3.222 0.068 -0.693 1.00 82.50 108 ALA A O 1
ATOM 792 N N . VAL A 1 109 ? -5.342 0.639 -0.231 1.00 89.75 109 VAL A N 1
ATOM 793 C CA . VAL A 1 109 ? -5.828 0.475 -1.614 1.00 89.75 109 VAL A CA 1
ATOM 794 C C . VAL A 1 109 ? -5.158 1.475 -2.555 1.00 89.75 109 VAL A C 1
ATOM 796 O O . VAL A 1 109 ? -4.697 1.091 -3.627 1.00 89.75 109 VAL A O 1
ATOM 799 N N . THR A 1 110 ? -5.063 2.742 -2.153 1.00 88.12 110 THR A N 1
ATOM 800 C CA . THR A 1 110 ? -4.430 3.790 -2.967 1.00 88.12 110 THR A CA 1
ATOM 801 C C . THR A 1 110 ? -2.948 3.485 -3.190 1.00 88.12 110 THR A C 1
ATOM 803 O O . THR A 1 110 ? -2.479 3.539 -4.325 1.00 88.12 110 THR A O 1
ATOM 806 N N . GLY A 1 111 ? -2.224 3.080 -2.140 1.00 83.38 111 GLY A N 1
ATOM 807 C CA . GLY A 1 111 ? -0.830 2.644 -2.246 1.00 83.38 111 GLY A CA 1
ATOM 808 C C . GLY A 1 111 ? -0.656 1.443 -3.180 1.00 83.38 111 GLY A C 1
ATOM 809 O O . GLY A 1 111 ? 0.269 1.429 -3.989 1.00 83.38 111 GLY A O 1
ATOM 810 N N . LEU A 1 112 ? -1.580 0.477 -3.148 1.00 86.19 112 LEU A N 1
ATOM 811 C CA . LEU A 1 112 ? -1.555 -0.675 -4.053 1.00 86.19 112 LEU A CA 1
ATOM 812 C C . LEU A 1 112 ? -1.763 -0.268 -5.520 1.00 86.19 112 LEU A C 1
ATOM 814 O O . LEU A 1 112 ? -1.086 -0.796 -6.399 1.00 86.19 112 LEU A O 1
ATOM 818 N N . VAL A 1 113 ? -2.667 0.677 -5.792 1.00 89.56 113 VAL A N 1
ATOM 819 C CA . VAL A 1 113 ? -2.888 1.201 -7.152 1.00 89.56 113 VAL A CA 1
ATOM 820 C C . VAL A 1 113 ? -1.623 1.874 -7.681 1.00 89.56 113 VAL A C 1
ATOM 822 O O . VAL A 1 113 ? -1.216 1.588 -8.807 1.00 89.56 113 VAL A O 1
ATOM 825 N N . PHE A 1 114 ? -0.970 2.710 -6.869 1.00 84.88 114 PHE A N 1
ATOM 826 C CA . PHE A 1 114 ? 0.307 3.320 -7.244 1.00 84.88 114 PHE A CA 1
ATOM 827 C C . PHE A 1 114 ? 1.388 2.269 -7.510 1.00 84.88 114 PHE A C 1
ATOM 829 O O . PHE A 1 114 ? 2.023 2.322 -8.560 1.00 84.88 114 PHE A O 1
ATOM 836 N N . ALA A 1 115 ? 1.518 1.259 -6.646 1.00 82.44 115 ALA A N 1
ATOM 837 C CA . ALA A 1 115 ? 2.489 0.182 -6.833 1.00 82.44 115 ALA A CA 1
ATOM 838 C C . ALA A 1 115 ? 2.272 -0.594 -8.149 1.00 82.44 115 ALA A C 1
ATOM 840 O O . ALA A 1 115 ? 3.232 -0.952 -8.829 1.00 82.44 115 ALA A O 1
ATOM 841 N N . VAL A 1 116 ? 1.017 -0.840 -8.543 1.00 85.56 116 VAL A N 1
ATOM 842 C CA . VAL A 1 116 ? 0.701 -1.500 -9.823 1.00 85.56 116 VAL A CA 1
ATOM 843 C C . VAL A 1 116 ? 1.048 -0.608 -11.016 1.00 85.56 116 VAL A C 1
ATOM 845 O O . VAL A 1 116 ? 1.622 -1.092 -11.992 1.00 85.56 116 VAL A O 1
ATOM 848 N N . LEU A 1 117 ? 0.727 0.687 -10.951 1.00 87.88 117 LEU A N 1
ATOM 849 C CA . LEU A 1 117 ? 1.070 1.639 -12.011 1.00 87.88 117 LEU A CA 1
ATOM 850 C C . LEU A 1 117 ? 2.590 1.775 -12.180 1.00 87.88 117 LEU A C 1
ATOM 852 O O . LEU A 1 117 ? 3.082 1.772 -13.307 1.00 87.88 117 LEU A O 1
ATOM 856 N N . GLU A 1 118 ? 3.336 1.832 -11.080 1.00 82.00 118 GLU A N 1
ATOM 857 C CA . GLU A 1 118 ? 4.803 1.872 -11.083 1.00 82.00 118 GLU A CA 1
ATOM 858 C C . GLU A 1 118 ? 5.413 0.580 -11.633 1.00 82.00 118 GLU A C 1
ATOM 860 O O . GLU A 1 118 ? 6.353 0.622 -12.432 1.00 82.00 118 GLU A O 1
ATOM 865 N N . LEU A 1 119 ? 4.845 -0.579 -11.287 1.00 82.94 119 LEU A N 1
ATOM 866 C CA . LEU A 1 119 ? 5.266 -1.853 -11.863 1.00 82.94 119 LEU A CA 1
ATOM 867 C C . LEU A 1 119 ? 5.070 -1.859 -13.387 1.00 82.94 119 LEU A C 1
ATOM 869 O O . LEU A 1 119 ? 5.982 -2.235 -14.118 1.00 82.94 119 LEU A O 1
ATOM 873 N N . LEU A 1 120 ? 3.925 -1.387 -13.886 1.00 87.69 120 LEU A N 1
ATOM 874 C CA . LEU A 1 120 ? 3.682 -1.286 -15.329 1.00 87.69 120 LEU A CA 1
ATOM 875 C C . LEU A 1 120 ? 4.649 -0.309 -16.010 1.00 87.69 120 LEU A C 1
ATOM 877 O O . LEU A 1 120 ? 5.195 -0.627 -17.069 1.00 87.69 120 LEU A O 1
ATOM 881 N N . ALA A 1 121 ? 4.897 0.850 -15.397 1.00 85.94 121 ALA A N 1
ATOM 882 C CA . ALA A 1 121 ? 5.840 1.838 -15.912 1.00 85.94 121 ALA A CA 1
ATOM 883 C C . ALA A 1 121 ? 7.276 1.289 -15.965 1.00 85.94 121 ALA A C 1
ATOM 885 O O . ALA A 1 121 ? 7.961 1.470 -16.970 1.00 85.94 121 ALA A O 1
ATOM 886 N N . SER A 1 122 ? 7.718 0.574 -14.926 1.00 81.44 122 SER A N 1
ATOM 887 C CA . SER A 1 122 ? 9.055 -0.033 -14.878 1.00 81.44 122 SER A CA 1
ATOM 888 C C . SER A 1 122 ? 9.230 -1.142 -15.918 1.00 81.44 122 SER A C 1
ATOM 890 O O . SER A 1 122 ? 10.239 -1.159 -16.621 1.00 81.44 122 SER A O 1
ATOM 892 N N . VAL A 1 123 ? 8.229 -2.011 -16.102 1.00 84.75 123 VAL A N 1
ATOM 893 C CA . VAL A 1 123 ? 8.235 -3.025 -17.170 1.00 84.75 123 VAL A CA 1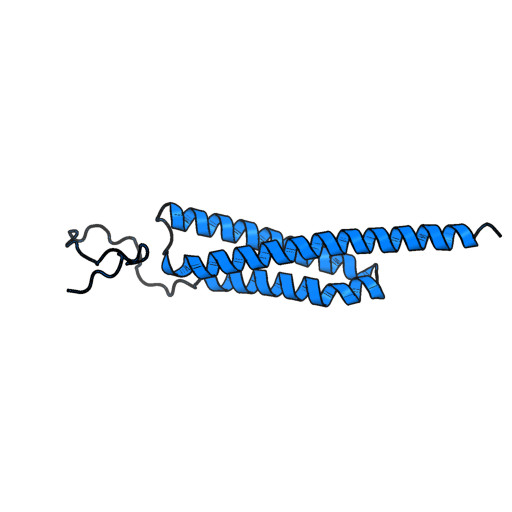
ATOM 894 C C . VAL A 1 123 ? 8.288 -2.361 -18.548 1.00 84.75 123 VAL A C 1
ATOM 896 O O . VAL A 1 123 ? 9.086 -2.773 -19.390 1.00 84.75 123 VAL A O 1
ATOM 899 N N . GLY A 1 124 ? 7.496 -1.307 -18.769 1.00 87.31 124 GLY A N 1
ATOM 900 C CA . GLY A 1 124 ? 7.521 -0.533 -20.011 1.00 87.31 124 GLY A CA 1
ATOM 901 C C . GLY A 1 124 ? 8.879 0.121 -20.278 1.00 87.31 124 GLY A C 1
ATOM 902 O O . GLY A 1 124 ? 9.383 0.047 -21.397 1.00 87.31 124 GLY A O 1
ATOM 903 N N . PHE A 1 125 ? 9.505 0.698 -19.250 1.00 83.81 125 PHE A N 1
ATOM 904 C CA . PHE A 1 125 ? 10.831 1.310 -19.349 1.00 83.81 125 PHE A CA 1
ATOM 905 C C . PHE A 1 125 ? 11.917 0.284 -19.697 1.00 83.81 125 PHE A C 1
ATOM 907 O O . PHE A 1 125 ? 12.717 0.518 -20.601 1.00 83.81 125 PHE A O 1
ATOM 914 N N . VAL A 1 126 ? 11.915 -0.881 -19.038 1.00 82.94 126 VAL A N 1
ATOM 915 C CA . VAL A 1 126 ? 12.858 -1.972 -19.337 1.00 82.94 126 VAL A CA 1
ATOM 916 C C . VAL A 1 126 ? 12.647 -2.504 -20.755 1.00 82.94 126 VAL A C 1
ATOM 918 O O . VAL A 1 126 ? 13.618 -2.666 -21.492 1.00 82.94 126 VAL A O 1
ATOM 921 N N . ALA A 1 127 ? 11.398 -2.733 -21.168 1.00 86.44 127 ALA A N 1
ATOM 922 C CA . ALA A 1 127 ? 11.080 -3.197 -22.516 1.00 86.44 127 ALA A CA 1
ATOM 923 C C . ALA A 1 127 ? 11.529 -2.192 -23.589 1.00 86.44 127 ALA A C 1
ATOM 925 O O . ALA A 1 127 ? 12.124 -2.591 -24.590 1.00 86.44 127 ALA A O 1
ATOM 926 N N . PHE A 1 128 ? 11.301 -0.895 -23.359 1.00 87.75 128 PHE A N 1
ATOM 927 C CA . PHE A 1 128 ? 11.783 0.170 -24.237 1.00 87.75 128 PHE A CA 1
ATOM 928 C C . PHE A 1 128 ? 13.313 0.208 -24.299 1.00 87.75 128 PHE A C 1
ATOM 930 O O . PHE A 1 128 ? 13.870 0.292 -25.389 1.00 87.75 128 PHE A O 1
ATOM 937 N N . GLY A 1 129 ? 13.996 0.089 -23.157 1.00 84.88 129 GLY A N 1
ATOM 938 C CA . GLY A 1 129 ? 15.455 0.025 -23.099 1.00 84.88 129 GLY A CA 1
ATOM 939 C C . GLY A 1 129 ? 16.021 -1.158 -23.889 1.00 84.88 129 GLY A C 1
ATOM 940 O O . GLY A 1 129 ? 16.934 -0.970 -24.688 1.00 84.88 129 GLY A O 1
ATOM 941 N N . ILE A 1 130 ? 15.455 -2.358 -23.732 1.00 86.31 130 ILE A N 1
ATOM 942 C CA . ILE A 1 130 ? 15.871 -3.544 -24.500 1.00 86.31 130 ILE A CA 1
ATOM 943 C C . ILE A 1 130 ? 15.624 -3.333 -25.996 1.00 86.31 130 ILE A C 1
ATOM 945 O O . ILE A 1 130 ? 16.509 -3.622 -26.795 1.00 86.31 130 ILE A O 1
ATOM 949 N N . ALA A 1 131 ? 14.456 -2.808 -26.377 1.00 87.12 131 ALA A N 1
ATOM 950 C CA . ALA A 1 131 ? 14.147 -2.524 -27.774 1.00 87.12 131 ALA A CA 1
ATOM 951 C C . ALA A 1 131 ? 15.138 -1.512 -28.370 1.00 87.12 131 ALA A C 1
ATOM 953 O O . ALA A 1 131 ? 15.720 -1.783 -29.413 1.00 87.12 131 ALA A O 1
ATOM 954 N N . ALA A 1 132 ? 15.385 -0.392 -27.685 1.00 86.19 132 ALA A N 1
ATOM 955 C CA . ALA A 1 132 ? 16.288 0.661 -28.143 1.00 86.19 132 ALA A CA 1
ATOM 956 C C . ALA A 1 132 ? 17.740 0.176 -28.298 1.00 86.19 132 ALA A C 1
ATOM 958 O O . ALA A 1 132 ? 18.342 0.414 -29.338 1.00 86.19 132 ALA A O 1
ATOM 959 N N . ASN A 1 133 ? 18.281 -0.554 -27.314 1.00 83.25 133 ASN A N 1
ATOM 960 C CA . ASN A 1 133 ? 19.648 -1.092 -27.390 1.00 83.25 133 ASN A CA 1
ATOM 961 C C . ASN A 1 133 ? 19.757 -2.267 -28.380 1.00 83.25 133 ASN A C 1
ATOM 963 O O . ASN A 1 133 ? 20.807 -2.479 -28.978 1.00 83.25 133 ASN A O 1
ATOM 967 N N . GLY A 1 134 ? 18.677 -3.031 -28.575 1.00 75.69 134 GLY A N 1
ATOM 968 C CA . GLY A 1 134 ? 18.618 -4.094 -29.579 1.00 75.69 134 GLY A CA 1
ATOM 969 C C . GLY A 1 134 ? 18.766 -3.568 -31.008 1.00 75.69 134 GLY A C 1
ATOM 970 O O . GLY A 1 134 ? 19.396 -4.230 -31.824 1.00 75.69 134 GLY A O 1
ATOM 971 N N . PHE A 1 135 ? 18.268 -2.359 -31.292 1.00 65.81 135 PHE A N 1
ATOM 972 C CA . PHE A 1 135 ? 18.459 -1.699 -32.589 1.00 65.81 135 PHE A CA 1
ATOM 973 C C . PHE A 1 135 ? 19.900 -1.222 -32.831 1.00 65.81 135 PHE A C 1
ATOM 975 O O . PHE A 1 135 ? 20.319 -1.134 -33.982 1.00 65.81 135 PHE A O 1
ATOM 982 N N . GLU A 1 136 ? 20.671 -0.922 -31.783 1.00 68.94 136 GLU A N 1
ATOM 983 C CA . GLU A 1 136 ? 22.063 -0.464 -31.926 1.00 68.94 136 GLU A CA 1
ATOM 984 C C . GLU A 1 136 ? 23.042 -1.614 -32.215 1.00 68.94 136 GLU A C 1
ATOM 986 O O . GLU A 1 136 ? 24.130 -1.376 -32.729 1.00 68.94 136 GLU A O 1
ATOM 991 N N . GLY A 1 137 ? 22.662 -2.864 -31.929 1.00 58.22 137 GLY A N 1
ATOM 992 C CA . GLY A 1 137 ? 23.492 -4.047 -32.183 1.00 58.22 137 GLY A CA 1
ATOM 993 C C . GLY A 1 137 ? 23.488 -4.559 -33.629 1.00 58.22 137 GLY A C 1
ATOM 994 O O . GLY A 1 137 ? 24.216 -5.506 -33.924 1.00 58.22 137 GLY A O 1
ATOM 995 N N . GLU A 1 138 ? 22.678 -3.976 -34.519 1.00 56.94 138 GLU A N 1
ATOM 996 C CA . GLU A 1 138 ? 22.526 -4.416 -35.917 1.00 56.94 138 GLU A CA 1
ATOM 997 C C . GLU A 1 138 ? 23.232 -3.516 -36.958 1.00 56.94 138 GLU A C 1
ATOM 999 O O . GLU A 1 138 ? 23.059 -3.745 -38.157 1.00 56.94 138 GLU A O 1
ATOM 1004 N N . PHE A 1 139 ? 24.049 -2.535 -36.541 1.00 51.06 139 PHE A N 1
ATOM 1005 C CA . PHE A 1 139 ? 24.812 -1.650 -37.443 1.00 51.06 139 PHE A CA 1
ATOM 1006 C C . PHE A 1 139 ? 26.332 -1.761 -37.282 1.00 51.06 139 PHE A C 1
ATOM 1008 O O . PHE A 1 139 ? 26.822 -1.760 -36.131 1.00 51.06 139 PHE A O 1
#

Radius of gyration: 23.7 Å; chains: 1; bounding box: 64×36×72 Å